Protein AF-A0A6N6ZEN4-F1 (afdb_monomer_lite)

Foldseek 3Di:
DPPDDDDQQAKWKWWWWQAPVRATDIDTHHLVCVVVDDDRGFTLWIFIDGHHDVVPVVCPVVVLLVVLVRLLCRLLQNPHPVSPDGCPPGDADPSSNVVSLVSNQLSQVVCCVVVQWDDDDQQWIQGPVVRDIGGRHDDDDDPVNSVRVVVSSVVRD

Structure (mmCIF, N/CA/C/O backbone):
data_AF-A0A6N6ZEN4-F1
#
_entry.id   AF-A0A6N6ZEN4-F1
#
loop_
_atom_site.group_PDB
_atom_site.id
_atom_site.type_symbol
_atom_site.label_atom_id
_atom_site.label_alt_id
_atom_site.label_comp_id
_atom_site.label_asym_id
_atom_site.label_entity_id
_atom_site.label_seq_id
_atom_site.pdbx_PDB_ins_code
_atom_site.Cartn_x
_atom_site.Cartn_y
_atom_site.Cartn_z
_atom_site.occupancy
_atom_site.B_iso_or_equiv
_atom_site.auth_seq_id
_atom_site.auth_comp_id
_atom_site.auth_asym_id
_atom_site.auth_atom_id
_atom_site.pdbx_PDB_model_num
ATOM 1 N N . MET A 1 1 ? -6.491 -9.306 20.330 1.00 37.78 1 MET A N 1
ATOM 2 C CA . MET A 1 1 ? -7.355 -8.317 19.652 1.00 37.78 1 MET A CA 1
ATOM 3 C C . MET A 1 1 ? -7.949 -7.403 20.709 1.00 37.78 1 MET A C 1
ATOM 5 O O . MET A 1 1 ? -8.757 -7.868 21.506 1.00 37.78 1 MET A O 1
ATOM 9 N N . THR A 1 2 ? -7.529 -6.141 20.789 1.00 43.56 2 THR A N 1
ATOM 10 C CA . THR A 1 2 ? -8.249 -5.147 21.596 1.00 43.56 2 THR A CA 1
ATOM 11 C C . THR A 1 2 ? -9.513 -4.793 20.815 1.00 43.56 2 THR A C 1
ATOM 13 O O . THR A 1 2 ? -9.475 -4.013 19.876 1.00 43.56 2 THR A O 1
ATOM 16 N N . GLY A 1 3 ? -10.627 -5.465 21.119 1.00 48.09 3 GLY A N 1
ATOM 17 C CA . GLY A 1 3 ? -11.923 -5.316 20.440 1.00 48.09 3 GLY A CA 1
ATOM 18 C C . GLY A 1 3 ? -12.610 -3.965 20.671 1.00 48.09 3 GLY A C 1
ATOM 19 O O . GLY A 1 3 ? -13.802 -3.927 20.959 1.00 48.09 3 GLY A O 1
ATOM 20 N N . GLN A 1 4 ? -11.863 -2.864 20.604 1.00 53.34 4 GLN A N 1
ATOM 21 C CA . GLN A 1 4 ? -12.394 -1.512 20.669 1.00 53.34 4 GLN A CA 1
ATOM 22 C C . GLN A 1 4 ? -12.735 -1.038 19.257 1.00 53.34 4 GLN A C 1
ATOM 24 O O . GLN A 1 4 ? -11.887 -1.009 18.369 1.00 53.34 4 GLN A O 1
ATOM 29 N N . SER A 1 5 ? -14.000 -0.680 19.055 1.00 65.44 5 SER A N 1
ATOM 30 C CA . SER A 1 5 ? -14.467 -0.067 17.816 1.00 65.44 5 SER A CA 1
ATOM 31 C C . SER A 1 5 ? -13.858 1.325 17.657 1.00 65.44 5 SER A C 1
ATOM 33 O O . SER A 1 5 ? -13.922 2.126 18.586 1.00 65.44 5 SER A O 1
ATOM 35 N N . PHE A 1 6 ? -13.324 1.632 16.476 1.00 72.81 6 PHE A N 1
ATOM 36 C CA . PHE A 1 6 ? -12.921 2.995 16.131 1.00 72.81 6 PHE A CA 1
ATOM 37 C C . PHE A 1 6 ? -14.157 3.875 15.895 1.00 72.81 6 PHE A C 1
ATOM 39 O O . PHE A 1 6 ? -15.076 3.474 15.175 1.00 72.81 6 PHE A O 1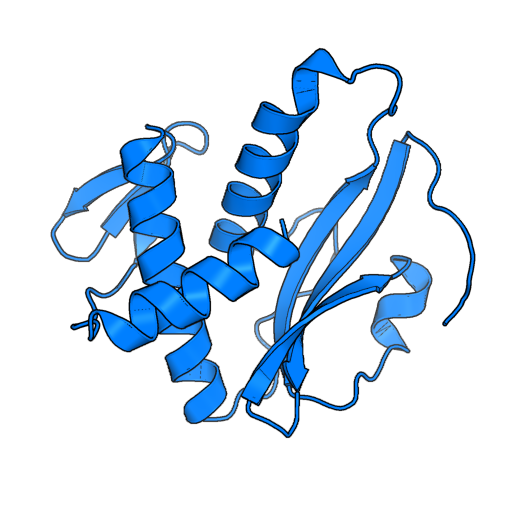
ATOM 46 N N . ALA A 1 7 ? -14.173 5.076 16.468 1.00 77.25 7 ALA A N 1
ATOM 47 C CA . ALA A 1 7 ? -15.200 6.082 16.236 1.00 77.25 7 ALA A CA 1
ATOM 48 C C . ALA A 1 7 ? -14.846 6.980 15.033 1.00 77.25 7 ALA A C 1
ATOM 50 O O . ALA A 1 7 ? -13.674 7.135 14.684 1.00 77.25 7 ALA A O 1
ATOM 51 N N . PRO A 1 8 ? -15.835 7.612 14.375 1.00 78.88 8 PRO A N 1
ATOM 52 C CA . PRO A 1 8 ? -15.566 8.644 13.379 1.00 78.88 8 PRO A CA 1
ATOM 53 C C . PRO A 1 8 ? -14.682 9.763 13.947 1.00 78.88 8 PRO A C 1
ATOM 55 O O . PRO A 1 8 ? -14.985 10.331 14.991 1.00 78.88 8 PRO A O 1
ATOM 58 N N . GLY A 1 9 ? -13.610 10.097 13.234 1.00 78.31 9 GLY A N 1
ATOM 59 C CA . GLY A 1 9 ? -12.585 11.049 13.664 1.00 78.31 9 GLY A CA 1
ATOM 60 C C . GLY A 1 9 ? -11.344 10.392 14.271 1.00 78.31 9 GLY A C 1
ATOM 61 O O . GLY A 1 9 ? -10.284 11.021 14.260 1.00 78.31 9 GLY A O 1
ATOM 62 N N . ASP A 1 10 ? -11.435 9.133 14.709 1.00 81.12 10 ASP A N 1
ATOM 63 C CA . ASP A 1 10 ? -10.288 8.412 15.254 1.00 81.12 10 ASP A CA 1
ATOM 64 C C . ASP A 1 10 ? -9.248 8.134 14.172 1.00 81.12 10 ASP A C 1
ATOM 66 O O . ASP A 1 10 ? -9.558 7.901 12.998 1.00 81.12 10 ASP A O 1
ATOM 70 N N . ARG A 1 11 ? -7.984 8.121 14.586 1.00 80.56 11 ARG A N 1
ATOM 71 C CA . ARG A 1 11 ? -6.869 7.675 13.754 1.00 80.56 11 ARG A CA 1
ATOM 72 C C . ARG A 1 11 ? -6.537 6.239 14.113 1.00 80.56 11 ARG A C 1
ATOM 74 O O . ARG A 1 11 ? -6.479 5.894 15.288 1.00 80.56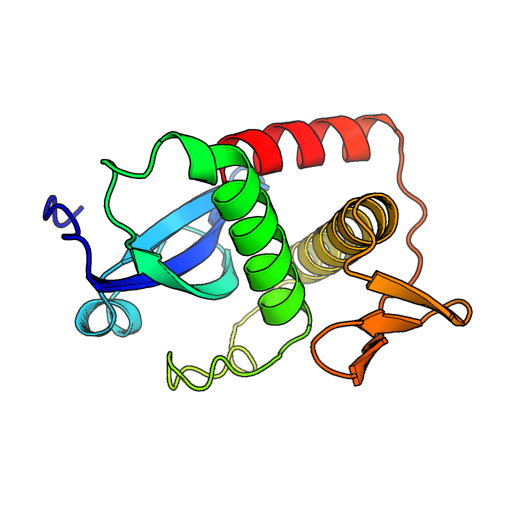 11 ARG A O 1
ATOM 81 N N . ARG A 1 12 ? -6.280 5.422 13.098 1.00 85.50 12 ARG A N 1
ATOM 82 C CA . ARG A 1 12 ? -5.762 4.064 13.267 1.00 85.50 12 ARG A CA 1
ATOM 83 C C . ARG A 1 12 ? -4.534 3.866 12.402 1.00 85.50 12 ARG A C 1
ATOM 85 O O . ARG A 1 12 ? -4.495 4.364 11.275 1.00 85.50 12 ARG A O 1
ATOM 92 N N . VAL A 1 13 ? -3.570 3.125 12.923 1.00 85.94 13 VAL A N 1
ATOM 93 C CA . VAL A 1 13 ? -2.426 2.652 12.153 1.00 85.94 13 VAL A CA 1
ATOM 94 C C . VAL A 1 13 ? -2.830 1.340 11.502 1.00 85.94 13 VAL A C 1
ATOM 96 O O . VAL A 1 13 ? -3.186 0.380 12.178 1.00 85.94 13 VAL A O 1
ATOM 99 N N . CYS A 1 14 ? -2.832 1.325 10.181 1.00 87.25 14 CYS A N 1
ATOM 100 C CA . CYS A 1 14 ? -3.070 0.146 9.373 1.00 87.25 14 CYS A CA 1
ATOM 101 C C . CYS A 1 14 ? -1.711 -0.467 9.029 1.00 87.25 14 CYS A C 1
ATOM 103 O O . CYS A 1 14 ? -0.811 0.245 8.585 1.00 87.25 14 CYS A O 1
ATOM 105 N N . LEU A 1 15 ? -1.565 -1.771 9.223 1.00 87.06 15 LEU A N 1
ATOM 106 C CA . LEU A 1 15 ? -0.393 -2.544 8.839 1.00 87.06 15 LEU A CA 1
ATOM 107 C C . LEU A 1 15 ? -0.801 -3.540 7.763 1.00 87.06 15 LEU A C 1
ATOM 109 O O . LEU A 1 15 ? -1.809 -4.232 7.919 1.00 87.06 15 LEU A O 1
ATOM 113 N N . LEU A 1 16 ? -0.003 -3.632 6.704 1.00 88.62 16 LEU A N 1
ATOM 114 C CA . LEU A 1 16 ? -0.062 -4.753 5.774 1.00 88.62 16 LEU A CA 1
ATOM 115 C C . LEU A 1 16 ? 0.983 -5.773 6.214 1.00 88.62 16 LEU A C 1
ATOM 117 O O . LEU A 1 16 ? 2.164 -5.443 6.296 1.00 88.62 16 LEU A O 1
ATOM 121 N N . VAL A 1 17 ? 0.547 -6.988 6.520 1.00 88.75 17 VAL A N 1
ATOM 122 C CA . VAL A 1 17 ? 1.388 -8.068 7.034 1.00 88.75 17 VAL A CA 1
ATOM 123 C C . VAL A 1 17 ? 1.340 -9.231 6.061 1.00 88.75 17 VAL A C 1
ATOM 125 O O . VAL A 1 17 ? 0.263 -9.643 5.643 1.00 88.75 17 VAL A O 1
ATOM 128 N N . ARG A 1 18 ? 2.502 -9.776 5.726 1.00 88.88 18 ARG A N 1
ATOM 129 C CA . ARG A 1 18 ? 2.636 -11.064 5.058 1.00 88.88 18 ARG A CA 1
ATOM 130 C C . ARG A 1 18 ? 2.774 -12.147 6.120 1.00 88.88 18 ARG A C 1
ATOM 132 O O . ARG A 1 18 ? 3.734 -12.134 6.893 1.00 88.88 18 ARG A O 1
ATOM 139 N N . ASN A 1 19 ? 1.803 -13.047 6.205 1.00 88.56 19 ASN A N 1
ATOM 140 C CA . ASN A 1 19 ? 1.822 -14.117 7.199 1.00 88.56 19 ASN A CA 1
ATOM 141 C C . ASN A 1 19 ? 2.789 -15.251 6.791 1.00 88.56 19 ASN A C 1
ATOM 143 O O . ASN A 1 19 ? 3.420 -15.212 5.731 1.00 88.56 19 ASN A O 1
ATOM 147 N N . ALA A 1 20 ? 2.930 -16.263 7.650 1.00 84.81 20 ALA A N 1
ATOM 148 C CA . ALA A 1 20 ? 3.840 -17.388 7.414 1.00 84.81 20 ALA A CA 1
ATOM 149 C C . ALA A 1 20 ? 3.466 -18.241 6.185 1.00 84.81 20 ALA A C 1
ATOM 151 O O . ALA A 1 20 ? 4.351 -18.842 5.577 1.00 84.81 20 ALA A O 1
ATOM 152 N N . ASP A 1 21 ? 2.186 -18.263 5.810 1.00 84.94 21 ASP A N 1
ATOM 153 C CA . ASP A 1 21 ? 1.680 -18.965 4.626 1.00 84.94 21 ASP A CA 1
ATOM 154 C C . ASP A 1 21 ? 1.898 -18.153 3.331 1.00 84.94 21 ASP A C 1
ATOM 156 O O . ASP A 1 21 ? 1.724 -18.666 2.227 1.00 84.94 21 ASP A O 1
ATOM 160 N N . GLY A 1 22 ? 2.347 -16.897 3.457 1.00 81.56 22 GLY A N 1
ATOM 161 C CA . GLY A 1 22 ? 2.598 -15.977 2.351 1.00 81.56 22 GLY A CA 1
ATOM 162 C C . GLY A 1 22 ? 1.390 -15.129 1.953 1.00 81.56 22 GLY A C 1
ATOM 163 O O . GLY A 1 22 ? 1.499 -14.362 0.998 1.00 81.56 22 GLY A O 1
ATOM 164 N N . ASP A 1 23 ? 0.276 -15.229 2.678 1.00 86.00 23 ASP A N 1
ATOM 165 C CA . ASP A 1 23 ? -0.921 -14.426 2.443 1.00 86.00 23 ASP A CA 1
ATOM 166 C C . ASP A 1 23 ? -0.795 -13.018 3.035 1.00 86.00 23 ASP A C 1
ATOM 168 O O . ASP A 1 23 ? -0.102 -12.783 4.031 1.00 86.00 23 ASP A O 1
ATOM 172 N N . LEU A 1 24 ? -1.508 -12.073 2.418 1.00 87.88 24 LEU A N 1
ATOM 173 C CA . LEU A 1 24 ? -1.577 -10.688 2.866 1.00 87.88 24 LEU A CA 1
ATOM 174 C C . LEU A 1 24 ? -2.751 -10.462 3.819 1.00 87.88 24 LEU A C 1
ATOM 176 O O . LEU A 1 24 ? -3.913 -10.701 3.489 1.00 87.88 24 LEU A O 1
ATOM 180 N N . GLU A 1 25 ? -2.443 -9.896 4.978 1.00 87.94 25 GLU A N 1
ATOM 181 C CA . GLU A 1 25 ? -3.395 -9.542 6.019 1.00 87.94 25 GLU A CA 1
ATOM 182 C C . GLU A 1 25 ? -3.293 -8.064 6.370 1.00 87.94 25 GLU A C 1
ATOM 184 O O . GLU A 1 25 ? -2.213 -7.471 6.391 1.00 87.94 25 GLU A O 1
ATOM 189 N N . ARG A 1 26 ? -4.434 -7.464 6.708 1.00 88.62 26 ARG A N 1
ATOM 190 C CA . ARG A 1 26 ? -4.491 -6.089 7.189 1.00 88.62 26 ARG A CA 1
ATOM 191 C C . ARG A 1 26 ? -4.850 -6.072 8.661 1.00 88.62 26 ARG A C 1
ATOM 193 O O . ARG A 1 26 ? -5.886 -6.598 9.064 1.00 88.62 26 ARG A O 1
ATOM 200 N N . TRP A 1 27 ? -4.031 -5.369 9.428 1.00 87.06 27 TRP A N 1
ATOM 201 C CA . TRP A 1 27 ? -4.231 -5.152 10.851 1.00 87.06 27 TRP A CA 1
ATOM 202 C C . TRP A 1 27 ? -4.429 -3.667 11.119 1.00 87.06 27 TRP A C 1
ATOM 204 O O . TRP A 1 27 ? -3.584 -2.857 10.761 1.00 87.06 27 TRP A O 1
ATOM 214 N N . ASP A 1 28 ? -5.540 -3.305 11.755 1.00 86.62 28 ASP A N 1
ATOM 215 C CA . ASP A 1 28 ? -5.813 -1.928 12.166 1.00 86.62 28 ASP A CA 1
ATOM 216 C C . ASP A 1 28 ? -5.630 -1.827 13.689 1.00 86.62 28 ASP A C 1
ATOM 218 O O . ASP A 1 28 ? -6.346 -2.477 14.452 1.00 86.62 28 ASP A O 1
ATOM 222 N N . VAL A 1 29 ? -4.670 -1.017 14.135 1.00 85.31 29 VAL A N 1
ATOM 223 C CA . VAL A 1 29 ? -4.325 -0.829 15.552 1.00 85.31 29 VAL A CA 1
ATOM 224 C C . VAL A 1 29 ? -4.419 0.639 15.959 1.00 85.31 29 VAL A C 1
ATOM 226 O O . VAL A 1 29 ? -4.349 1.548 15.129 1.00 85.31 29 VAL A O 1
ATOM 229 N N . GLN A 1 30 ? -4.594 0.885 17.255 1.00 83.00 30 GLN A N 1
ATOM 230 C CA . GLN A 1 30 ? -4.506 2.239 17.796 1.00 83.00 30 GLN A CA 1
ATOM 231 C C . GLN A 1 30 ? -3.060 2.754 17.702 1.00 83.00 30 GLN A C 1
ATOM 233 O O . GLN A 1 30 ? -2.135 1.955 17.884 1.00 83.00 30 GLN A O 1
ATOM 238 N N . PRO A 1 31 ? -2.846 4.057 17.440 1.00 79.94 31 PRO A N 1
ATOM 239 C CA . PRO A 1 31 ? -1.509 4.645 17.367 1.00 79.94 31 PRO A CA 1
ATOM 240 C C . PRO A 1 31 ? -0.647 4.351 18.597 1.00 79.94 31 PRO A C 1
ATOM 242 O O . PRO A 1 31 ? 0.537 4.084 18.466 1.00 79.94 31 PRO A O 1
ATOM 245 N N . GLU A 1 32 ? -1.240 4.315 19.787 1.00 79.06 32 GLU A N 1
ATOM 246 C CA . GLU A 1 32 ? -0.539 4.073 21.050 1.00 79.06 32 GLU A CA 1
ATOM 247 C C . GLU A 1 32 ? -0.139 2.600 21.238 1.00 79.06 32 GLU A C 1
ATOM 249 O O . GLU A 1 32 ? 0.757 2.284 22.018 1.00 79.06 32 GLU A O 1
ATOM 254 N N . ALA A 1 33 ? -0.812 1.684 20.538 1.00 78.75 33 ALA A N 1
ATOM 255 C CA . ALA A 1 33 ? -0.593 0.244 20.646 1.00 78.75 33 ALA A CA 1
ATOM 256 C C . ALA A 1 33 ? 0.357 -0.300 19.569 1.00 78.75 33 ALA A C 1
ATOM 258 O O . ALA A 1 33 ? 0.774 -1.454 19.659 1.00 78.75 33 ALA A O 1
ATOM 259 N N . VAL A 1 34 ? 0.692 0.501 18.553 1.00 78.00 34 VAL A N 1
ATOM 260 C CA . VAL A 1 34 ? 1.457 0.049 17.383 1.00 78.00 34 VAL A CA 1
ATOM 261 C C . VAL A 1 34 ? 2.871 -0.411 17.733 1.00 78.00 34 VAL A C 1
ATOM 263 O O . VAL A 1 34 ? 3.310 -1.433 17.220 1.00 78.00 34 VAL A O 1
ATOM 266 N N . GLU A 1 35 ? 3.561 0.280 18.644 1.00 75.56 35 GLU A N 1
ATOM 267 C CA . GLU A 1 35 ? 4.930 -0.075 19.051 1.00 75.56 35 GLU A CA 1
ATOM 268 C C . GLU A 1 35 ? 4.988 -1.414 19.795 1.00 75.56 35 GLU A C 1
ATOM 270 O O . GLU A 1 35 ? 6.010 -2.093 19.801 1.00 75.56 35 GLU A O 1
ATOM 275 N N . GLN A 1 36 ? 3.876 -1.809 20.416 1.00 76.38 36 GLN A N 1
ATOM 276 C CA . GLN A 1 36 ? 3.747 -3.056 21.170 1.00 76.38 36 GLN A CA 1
ATOM 277 C C . GLN A 1 36 ? 3.106 -4.170 20.333 1.00 76.38 36 GLN A C 1
ATOM 279 O O . GLN A 1 36 ? 2.975 -5.305 20.798 1.00 76.38 36 GLN A O 1
ATOM 284 N N . PHE A 1 37 ? 2.673 -3.858 19.110 1.00 78.50 37 PHE A N 1
ATOM 285 C CA . PHE A 1 37 ? 2.013 -4.806 18.234 1.00 78.50 37 PHE A CA 1
ATOM 286 C C . PHE A 1 37 ? 3.047 -5.601 17.434 1.00 78.50 37 PHE A C 1
ATOM 288 O O . PHE A 1 37 ? 3.679 -5.088 16.515 1.00 78.50 37 PHE A O 1
ATOM 295 N N . ALA A 1 38 ? 3.183 -6.881 17.774 1.00 76.69 38 ALA A N 1
ATOM 296 C CA . ALA A 1 38 ? 4.037 -7.832 17.072 1.00 76.69 38 ALA A CA 1
ATOM 297 C C . ALA A 1 38 ? 3.160 -8.869 16.347 1.00 76.69 38 ALA A C 1
ATOM 299 O O . ALA A 1 38 ? 2.757 -9.861 16.964 1.00 76.69 38 ALA A O 1
ATOM 300 N N . PRO A 1 39 ? 2.790 -8.639 15.073 1.00 80.00 39 PRO A N 1
ATOM 301 C CA . PRO A 1 39 ? 2.036 -9.624 14.312 1.00 80.00 39 PRO A CA 1
ATOM 302 C C . PRO A 1 39 ? 2.885 -10.875 14.046 1.00 80.00 39 PRO A C 1
ATOM 304 O O . PRO A 1 39 ? 4.109 -10.808 13.938 1.00 80.00 39 PRO A O 1
ATOM 307 N N . LEU A 1 40 ? 2.223 -12.027 13.914 1.00 78.56 40 LEU A N 1
ATOM 308 C CA . LEU A 1 40 ? 2.860 -13.258 13.446 1.00 78.56 40 LEU A CA 1
ATOM 309 C C . LEU A 1 40 ? 3.033 -13.168 11.926 1.00 78.56 40 LEU A C 1
ATOM 311 O O . LEU A 1 40 ? 2.180 -13.615 11.165 1.00 78.56 40 LEU A O 1
ATOM 315 N N . GLY A 1 41 ? 4.116 -12.532 11.495 1.00 84.12 41 GLY A N 1
ATOM 316 C CA . GLY A 1 41 ? 4.405 -12.305 10.087 1.00 84.12 41 GLY A CA 1
ATOM 317 C C . GLY A 1 41 ? 5.328 -11.115 9.875 1.00 84.12 41 GLY A C 1
ATOM 318 O O . GLY A 1 41 ? 5.820 -10.494 10.816 1.00 84.12 41 GLY A O 1
ATOM 319 N N . GLU A 1 42 ? 5.553 -10.806 8.612 1.00 87.00 42 GLU A N 1
ATOM 320 C CA . GLU A 1 42 ? 6.414 -9.726 8.158 1.00 87.00 42 GLU A CA 1
ATOM 321 C C . GLU A 1 42 ? 5.578 -8.492 7.818 1.00 87.00 42 GLU A C 1
ATOM 323 O O . GLU A 1 42 ? 4.650 -8.562 7.015 1.00 87.00 42 GLU A O 1
ATOM 328 N N . ILE A 1 43 ? 5.889 -7.343 8.418 1.00 88.50 43 ILE A N 1
ATOM 329 C CA . ILE A 1 43 ? 5.188 -6.092 8.109 1.00 88.50 43 ILE A CA 1
ATOM 330 C C . ILE A 1 43 ? 5.741 -5.542 6.791 1.00 88.50 43 ILE A C 1
ATOM 332 O O . ILE A 1 43 ? 6.910 -5.172 6.703 1.00 88.50 43 ILE A O 1
ATOM 336 N N . LEU A 1 44 ? 4.885 -5.453 5.774 1.00 86.62 44 LEU A N 1
ATOM 337 C CA . LEU A 1 44 ? 5.238 -4.941 4.453 1.00 86.62 44 LEU A CA 1
ATOM 338 C C . LEU A 1 44 ? 5.121 -3.424 4.344 1.00 86.62 44 LEU A C 1
ATOM 340 O O . LEU A 1 44 ? 5.833 -2.850 3.537 1.00 86.62 44 LEU A O 1
ATOM 344 N N . CYS A 1 45 ? 4.227 -2.770 5.087 1.00 86.19 45 CYS A N 1
ATOM 345 C CA . CYS A 1 45 ? 4.142 -1.304 5.185 1.00 86.19 45 CYS A CA 1
ATOM 346 C C . CYS A 1 45 ? 3.116 -0.881 6.240 1.00 86.19 45 CYS A C 1
ATOM 348 O O . CYS A 1 45 ? 2.242 -1.673 6.621 1.00 86.19 45 CYS A O 1
ATOM 350 N N . ARG A 1 46 ? 3.170 0.390 6.649 1.00 87.38 46 ARG A N 1
ATOM 351 C CA . ARG A 1 46 ? 2.220 1.000 7.585 1.00 87.38 46 ARG A CA 1
ATOM 352 C C . ARG A 1 46 ? 1.648 2.299 7.022 1.00 87.38 46 ARG A C 1
ATOM 354 O O . ARG A 1 46 ? 2.338 3.057 6.355 1.00 87.38 46 ARG A O 1
ATOM 361 N N . TRP A 1 47 ? 0.382 2.586 7.309 1.00 86.44 47 TRP A N 1
ATOM 362 C CA . TRP A 1 47 ? -0.240 3.873 6.969 1.00 86.44 47 TRP A CA 1
ATOM 363 C C . TRP A 1 47 ? -1.312 4.259 7.982 1.00 86.44 47 TRP A C 1
ATOM 365 O O . TRP A 1 47 ? -1.930 3.394 8.601 1.00 86.44 47 TRP A O 1
ATOM 375 N N . VAL A 1 48 ? -1.578 5.551 8.159 1.00 83.50 48 VAL A N 1
ATOM 376 C CA . VAL A 1 48 ? -2.648 6.030 9.038 1.00 83.50 48 VAL A CA 1
ATOM 377 C C . VAL A 1 48 ? -3.911 6.275 8.233 1.00 83.50 48 VAL A C 1
ATOM 379 O O . VAL A 1 48 ? -3.930 6.988 7.234 1.00 83.50 48 VAL A O 1
ATOM 382 N N . HIS A 1 49 ? -5.020 5.737 8.729 1.00 80.94 49 HIS A N 1
ATOM 383 C CA . HIS A 1 49 ? -6.347 6.019 8.199 1.00 80.94 49 HIS A CA 1
ATOM 384 C C . HIS A 1 49 ? -7.161 6.742 9.276 1.00 80.94 49 HIS A C 1
ATOM 386 O O . HIS A 1 49 ? -7.300 6.269 10.402 1.00 80.94 49 HIS A O 1
ATOM 392 N N . THR A 1 50 ? -7.721 7.905 8.936 1.00 80.00 50 THR A N 1
ATOM 393 C CA . THR A 1 50 ? -8.749 8.552 9.768 1.00 80.00 50 THR A CA 1
ATOM 394 C C . THR A 1 50 ? -10.120 7.946 9.490 1.00 80.00 50 THR A C 1
ATOM 396 O O . THR A 1 50 ? -10.627 8.030 8.368 1.00 80.00 50 THR A O 1
ATOM 399 N N . VAL A 1 51 ? -10.741 7.367 10.512 1.00 75.75 51 VAL A N 1
ATOM 400 C CA . VAL A 1 51 ? -12.069 6.763 10.418 1.00 75.75 51 VAL A CA 1
ATOM 401 C C . VAL A 1 51 ? -13.092 7.846 10.09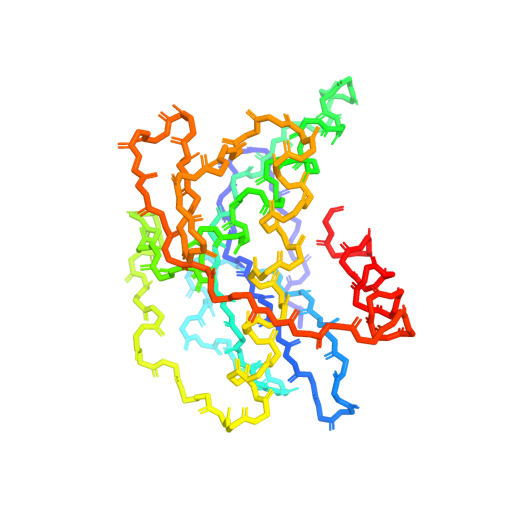5 1.00 75.75 51 VAL A C 1
ATOM 403 O O . VAL A 1 51 ? -13.177 8.869 10.769 1.00 75.75 51 VAL A O 1
ATOM 406 N N . ARG A 1 52 ? -13.860 7.648 9.024 1.00 69.88 52 ARG A N 1
ATOM 407 C CA . ARG A 1 52 ? -14.926 8.570 8.612 1.00 69.88 52 ARG A CA 1
ATOM 408 C C . ARG A 1 52 ? -16.290 8.058 9.049 1.00 69.88 52 ARG A C 1
ATOM 410 O O . ARG A 1 52 ? -16.467 6.861 9.254 1.00 69.88 52 ARG A O 1
ATOM 417 N N . ASP A 1 53 ? -17.237 8.982 9.165 1.00 70.12 53 ASP A N 1
ATOM 418 C CA . ASP A 1 53 ? -18.607 8.686 9.576 1.00 70.12 53 ASP A CA 1
ATOM 419 C C . ASP A 1 53 ? -19.294 7.717 8.588 1.00 70.12 53 ASP A C 1
ATOM 421 O O . ASP A 1 53 ? -19.352 8.017 7.391 1.00 70.12 53 ASP A O 1
ATOM 425 N N . PRO A 1 54 ? -19.814 6.564 9.049 1.00 61.94 54 PRO A N 1
ATOM 426 C CA . PRO A 1 54 ? -20.512 5.600 8.200 1.00 61.94 54 PRO A CA 1
ATOM 427 C C . PRO A 1 54 ? -21.835 6.120 7.608 1.00 61.94 54 PRO A C 1
ATOM 429 O O . PRO A 1 54 ? -22.302 5.562 6.614 1.00 61.94 54 PRO A O 1
ATOM 432 N N . ALA A 1 55 ? -22.426 7.200 8.141 1.00 64.06 55 ALA A N 1
ATOM 433 C CA . ALA A 1 55 ? -23.596 7.861 7.547 1.00 64.06 55 ALA A CA 1
ATOM 434 C C . ALA A 1 55 ? -23.304 8.445 6.146 1.00 64.06 55 ALA A C 1
ATOM 436 O O . ALA A 1 55 ? -24.214 8.732 5.368 1.00 64.06 55 ALA A O 1
ATOM 437 N N . GLU A 1 56 ? -22.028 8.554 5.777 1.00 64.38 56 GLU A N 1
ATOM 438 C CA . GLU A 1 56 ? -21.540 8.977 4.467 1.00 64.38 56 GLU A CA 1
ATOM 439 C C . GLU A 1 56 ? -21.454 7.807 3.460 1.00 64.38 56 GLU A C 1
ATOM 441 O O . GLU A 1 56 ? -20.484 7.675 2.711 1.00 64.38 56 GLU A O 1
ATOM 446 N N . ALA A 1 57 ? -22.469 6.937 3.408 1.00 53.47 57 ALA A N 1
ATOM 447 C CA . ALA A 1 57 ? -22.488 5.728 2.568 1.00 53.47 57 ALA A CA 1
ATOM 448 C C . ALA A 1 57 ? -22.234 5.997 1.064 1.00 53.47 57 ALA A C 1
ATOM 450 O O . ALA A 1 57 ? -21.644 5.180 0.355 1.00 53.47 57 ALA A O 1
ATOM 451 N N . SER A 1 58 ? -22.590 7.187 0.568 1.00 57.16 58 SER A N 1
ATOM 452 C CA . SER A 1 58 ? -22.301 7.643 -0.801 1.00 57.16 58 SER A CA 1
ATOM 453 C C . SER A 1 58 ? -20.799 7.841 -1.092 1.00 57.16 58 SER A C 1
ATOM 455 O O . SER A 1 58 ? -20.410 8.026 -2.250 1.00 57.16 58 SER A O 1
ATOM 457 N N . LYS A 1 59 ? -19.930 7.755 -0.074 1.00 63.88 59 LYS A N 1
ATOM 458 C CA . LYS A 1 59 ? -18.472 7.918 -0.172 1.00 63.88 59 LYS A CA 1
ATOM 459 C C . LYS A 1 59 ? -17.686 6.602 -0.137 1.00 63.88 59 LYS A C 1
ATOM 461 O O . LYS A 1 59 ? -16.466 6.663 -0.264 1.00 63.88 59 LYS A O 1
ATOM 466 N N . GLN A 1 60 ? -18.324 5.428 -0.084 1.00 68.69 60 GLN A N 1
ATOM 467 C CA . GLN A 1 60 ? -17.616 4.139 0.031 1.00 68.69 60 GLN A CA 1
ATOM 468 C C . GLN A 1 60 ? -16.595 3.897 -1.100 1.00 68.69 60 GLN A C 1
ATOM 470 O O . GLN A 1 60 ? -15.437 3.590 -0.841 1.00 68.69 60 GLN A O 1
ATOM 475 N N . LYS A 1 61 ? -16.960 4.160 -2.366 1.00 72.06 61 LYS A N 1
ATOM 476 C CA . LYS A 1 61 ? -16.014 4.065 -3.503 1.00 72.06 61 LYS A CA 1
ATOM 477 C C . LYS A 1 61 ? -14.851 5.058 -3.406 1.00 72.06 61 LYS A C 1
ATOM 479 O O . LYS A 1 61 ? -13.759 4.777 -3.891 1.00 72.06 61 LYS A O 1
ATOM 484 N N . ARG A 1 62 ? -15.085 6.236 -2.816 1.00 76.06 62 ARG A N 1
ATOM 485 C CA . ARG A 1 62 ? -14.026 7.230 -2.576 1.00 76.06 62 ARG A CA 1
ATOM 486 C C . ARG A 1 62 ? -13.113 6.793 -1.435 1.00 76.06 62 ARG A C 1
ATOM 488 O O . ARG A 1 62 ? -11.924 7.060 -1.506 1.00 76.06 62 ARG A O 1
ATOM 495 N N . GLN A 1 63 ? -13.656 6.124 -0.422 1.00 76.50 63 GLN A N 1
ATOM 496 C CA . GLN A 1 63 ? -12.890 5.577 0.692 1.00 76.50 63 GLN A CA 1
ATOM 497 C C . GLN A 1 63 ? -12.001 4.413 0.255 1.00 76.50 63 GLN A C 1
ATOM 499 O O . GLN A 1 63 ? -10.832 4.380 0.629 1.00 76.50 63 GLN A O 1
ATOM 504 N N . GLN A 1 64 ? -12.519 3.528 -0.598 1.00 81.62 64 GLN A N 1
ATOM 505 C CA . GLN A 1 64 ? -11.715 2.466 -1.195 1.00 81.62 64 GLN A CA 1
ATOM 506 C C . GLN A 1 64 ? -10.558 3.061 -2.009 1.00 81.62 64 GLN A C 1
ATOM 508 O O . GLN A 1 64 ? -9.405 2.726 -1.775 1.00 81.62 64 GLN A O 1
ATOM 513 N N . LEU A 1 65 ? -10.838 4.029 -2.895 1.00 84.94 65 LEU A N 1
ATOM 514 C CA . LEU A 1 65 ? -9.788 4.701 -3.672 1.00 84.94 65 LEU A CA 1
ATOM 515 C C . LEU A 1 65 ? -8.749 5.400 -2.783 1.00 84.94 65 LEU A C 1
ATOM 517 O O . LEU A 1 65 ? -7.563 5.337 -3.081 1.00 84.94 65 LEU A O 1
ATOM 521 N N . GLN A 1 66 ? -9.190 6.049 -1.705 1.00 84.56 66 GLN A N 1
ATOM 522 C CA . GLN A 1 66 ? -8.285 6.682 -0.752 1.00 84.56 66 GLN A CA 1
ATOM 523 C C . GLN A 1 66 ? -7.392 5.648 -0.059 1.00 84.56 66 GLN A C 1
ATOM 525 O O . GLN A 1 66 ? -6.198 5.870 0.047 1.00 84.56 66 GLN A O 1
ATOM 530 N N . THR A 1 67 ? -7.943 4.506 0.346 1.00 84.56 67 THR A N 1
ATOM 531 C CA . THR A 1 67 ? -7.162 3.436 0.983 1.00 84.56 67 THR A CA 1
ATOM 532 C C . THR A 1 67 ? -6.121 2.852 0.017 1.00 84.56 67 THR A C 1
ATOM 534 O O . THR A 1 67 ? -4.990 2.620 0.429 1.00 84.56 67 THR A O 1
ATOM 537 N N . VAL A 1 68 ? -6.454 2.689 -1.273 1.00 89.12 68 VAL A N 1
ATOM 538 C CA . VAL A 1 68 ? -5.480 2.308 -2.322 1.00 89.12 68 VAL A CA 1
ATOM 539 C C . VAL A 1 68 ? -4.375 3.360 -2.462 1.00 89.12 68 VAL A C 1
ATOM 541 O O . VAL A 1 68 ? -3.202 3.007 -2.567 1.00 89.12 68 VAL A O 1
ATOM 544 N N . GLU A 1 69 ? -4.738 4.646 -2.479 1.00 89.94 69 GLU A N 1
ATOM 545 C CA . GLU A 1 69 ? -3.777 5.754 -2.571 1.00 89.94 69 GLU A CA 1
ATOM 546 C C . GLU A 1 69 ? -2.846 5.787 -1.350 1.00 89.94 69 GLU A C 1
ATOM 548 O O . GLU A 1 69 ? -1.633 5.871 -1.517 1.00 89.94 69 GLU A O 1
ATOM 553 N N . ASP A 1 70 ? -3.393 5.666 -0.140 1.00 88.12 70 ASP A N 1
ATOM 554 C CA . ASP A 1 70 ? -2.627 5.691 1.108 1.00 88.12 70 ASP A CA 1
ATOM 555 C C . ASP A 1 70 ? -1.665 4.487 1.192 1.00 88.12 70 ASP A C 1
ATOM 557 O O . ASP A 1 70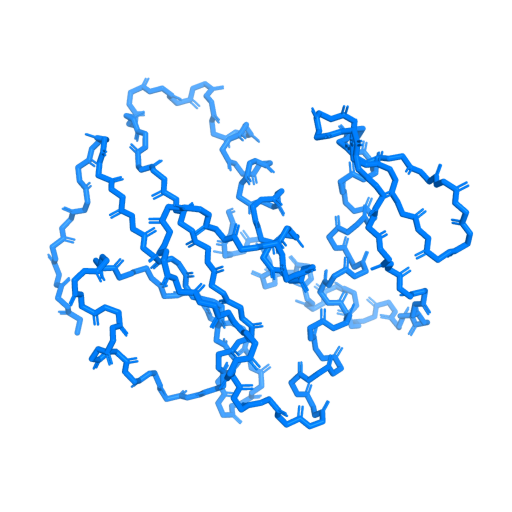 ? -0.490 4.663 1.513 1.00 88.12 70 ASP A O 1
ATOM 561 N N . LEU A 1 71 ? -2.117 3.289 0.796 1.00 88.31 71 LEU A N 1
ATOM 562 C CA . LEU A 1 71 ? -1.276 2.089 0.728 1.00 88.31 71 LEU A CA 1
ATOM 563 C C . LEU A 1 71 ? -0.119 2.241 -0.274 1.00 88.31 71 LEU A C 1
ATOM 565 O O . LEU A 1 71 ? 1.021 1.894 0.031 1.00 88.31 71 LEU A O 1
ATOM 569 N N . PHE A 1 72 ? -0.392 2.781 -1.467 1.00 91.44 72 PHE A N 1
ATOM 570 C CA . PHE A 1 72 ? 0.645 3.033 -2.472 1.00 91.44 72 PHE A CA 1
ATOM 571 C C . PHE A 1 72 ? 1.724 3.989 -1.950 1.00 91.44 72 PHE A C 1
ATOM 573 O O . PHE A 1 72 ? 2.916 3.753 -2.148 1.00 91.44 72 PHE A O 1
ATOM 580 N N . LEU A 1 73 ? 1.311 5.065 -1.278 1.00 89.44 73 LEU A N 1
ATOM 581 C CA . LEU A 1 73 ? 2.228 6.062 -0.728 1.00 89.44 73 LEU A CA 1
ATOM 582 C C . LEU A 1 73 ? 3.098 5.470 0.388 1.00 89.44 73 LEU A C 1
ATOM 584 O O . LEU A 1 73 ? 4.306 5.705 0.387 1.00 89.44 73 LEU A O 1
ATOM 588 N N . ALA A 1 74 ? 2.520 4.649 1.267 1.00 87.69 74 ALA A N 1
ATOM 589 C CA . ALA A 1 74 ? 3.265 3.936 2.302 1.00 87.69 74 ALA A CA 1
ATOM 590 C C . ALA A 1 74 ? 4.321 2.987 1.715 1.00 87.69 74 ALA A C 1
ATOM 592 O O . ALA A 1 74 ? 5.481 3.008 2.118 1.00 87.69 74 ALA A O 1
ATOM 593 N N . LEU A 1 75 ? 3.968 2.216 0.680 1.00 89.00 75 LEU A N 1
ATOM 594 C CA . LEU A 1 75 ? 4.926 1.353 -0.023 1.00 89.00 75 LEU A CA 1
ATOM 595 C C . LEU A 1 75 ? 6.045 2.139 -0.723 1.00 89.00 75 LEU A C 1
ATOM 597 O O . LEU A 1 75 ? 7.148 1.617 -0.891 1.00 89.00 75 LEU A O 1
ATOM 601 N N . CYS A 1 76 ? 5.783 3.389 -1.117 1.00 87.62 76 CYS A N 1
ATOM 602 C CA . CYS A 1 76 ? 6.793 4.304 -1.650 1.00 87.62 76 CYS A CA 1
ATOM 603 C C . CYS A 1 76 ? 7.716 4.902 -0.577 1.00 87.62 76 CYS A C 1
ATOM 605 O O . CYS A 1 76 ? 8.598 5.679 -0.941 1.00 87.62 76 CYS A O 1
ATOM 607 N N . GLY A 1 77 ? 7.520 4.569 0.702 1.00 79.44 77 GLY A N 1
ATOM 608 C CA . GLY A 1 77 ? 8.290 5.135 1.805 1.00 79.44 77 GLY A CA 1
ATOM 609 C C . GLY A 1 77 ? 7.973 6.608 2.049 1.00 79.44 77 GLY A C 1
ATOM 610 O O . GLY A 1 77 ? 8.818 7.333 2.562 1.00 79.44 77 GLY A O 1
ATOM 611 N N . GLU A 1 78 ? 6.788 7.091 1.650 1.00 77.00 78 GLU A N 1
ATOM 612 C CA . GLU A 1 78 ? 6.358 8.412 2.103 1.00 77.00 78 GLU A CA 1
ATOM 613 C C . GLU A 1 78 ? 6.118 8.333 3.607 1.00 77.00 78 GLU A C 1
ATOM 615 O O . GLU A 1 78 ? 5.213 7.599 4.014 1.00 77.00 78 GLU A O 1
ATOM 620 N N . PRO A 1 79 ? 6.874 9.090 4.423 1.00 61.56 79 PRO A N 1
ATOM 621 C CA . PRO A 1 79 ? 6.625 9.114 5.846 1.00 61.56 79 PRO A CA 1
ATOM 622 C C . PRO A 1 79 ? 5.205 9.619 6.043 1.00 61.56 79 PRO A C 1
ATOM 624 O O . PRO A 1 79 ? 4.816 10.693 5.554 1.00 61.56 79 PRO A O 1
ATOM 627 N N . ASP A 1 80 ? 4.404 8.823 6.739 1.00 61.81 80 ASP A N 1
ATOM 628 C CA . ASP A 1 80 ? 3.131 9.322 7.193 1.00 61.81 80 ASP A CA 1
ATOM 629 C C . ASP A 1 80 ? 3.424 10.326 8.307 1.00 61.81 80 ASP A C 1
ATOM 631 O O . ASP A 1 80 ? 3.699 9.974 9.452 1.00 61.81 80 ASP A O 1
ATOM 635 N N . MET A 1 81 ? 3.362 11.612 7.953 1.00 50.50 81 MET A N 1
ATOM 636 C CA . MET A 1 81 ? 3.522 12.744 8.873 1.00 50.50 81 MET A CA 1
ATOM 637 C C . MET A 1 81 ? 2.610 12.634 10.112 1.00 50.50 81 MET A C 1
ATOM 639 O O . MET A 1 81 ? 2.784 13.384 11.071 1.00 50.50 81 MET A O 1
ATOM 643 N N . LEU A 1 82 ? 1.601 11.754 10.076 1.00 49.72 82 LEU A N 1
ATOM 644 C CA . LEU A 1 82 ? 0.656 11.498 11.153 1.00 49.72 82 LEU A CA 1
ATOM 645 C C . LEU A 1 82 ? 0.985 10.256 11.994 1.00 49.72 82 LEU A C 1
ATOM 647 O O . LEU A 1 82 ? 0.450 10.175 13.100 1.00 49.72 82 LEU A O 1
ATOM 651 N N . SER A 1 83 ? 1.794 9.305 11.506 1.00 52.22 83 SER A N 1
ATOM 652 C CA . SER A 1 83 ? 2.183 8.112 12.276 1.00 52.22 83 SER A CA 1
ATOM 653 C C . SER A 1 83 ? 3.382 8.382 13.180 1.00 52.22 83 SER A C 1
ATOM 655 O O . SER A 1 83 ? 3.462 7.791 14.251 1.00 52.22 83 SER A O 1
ATOM 657 N N . GLY A 1 84 ? 4.308 9.255 12.758 1.00 53.91 84 GLY A N 1
ATOM 658 C CA . GLY A 1 84 ? 5.611 9.404 13.418 1.00 53.91 84 GLY A CA 1
ATOM 659 C C . GLY A 1 84 ? 6.457 8.122 13.391 1.00 53.91 84 GLY A C 1
ATOM 660 O O . GLY A 1 84 ? 7.420 8.022 14.143 1.00 53.91 84 GLY A O 1
ATOM 661 N N . LEU A 1 85 ? 6.070 7.145 12.564 1.00 57.78 85 LEU A N 1
ATOM 662 C CA . LEU A 1 85 ? 6.738 5.863 12.384 1.00 57.78 85 LEU A CA 1
ATOM 663 C C . LEU A 1 85 ? 7.396 5.857 11.011 1.00 57.78 85 LEU A C 1
ATOM 665 O O . LEU A 1 85 ? 6.697 5.920 9.996 1.00 57.78 85 LEU A O 1
ATOM 669 N N . ASP A 1 86 ? 8.717 5.736 10.996 1.00 59.50 86 ASP A N 1
ATOM 670 C CA . ASP A 1 86 ? 9.478 5.529 9.774 1.00 59.50 86 ASP A CA 1
ATOM 671 C C . ASP A 1 86 ? 9.522 4.027 9.459 1.00 59.50 86 ASP A C 1
ATOM 673 O O . ASP A 1 86 ? 9.922 3.199 10.280 1.00 59.50 86 ASP A O 1
ATOM 677 N N . ASP A 1 87 ? 9.077 3.656 8.258 1.00 65.56 87 ASP A N 1
ATOM 678 C CA . ASP A 1 87 ? 9.138 2.274 7.766 1.00 65.56 87 ASP A CA 1
ATOM 679 C C . ASP A 1 87 ? 10.552 1.891 7.267 1.00 65.56 87 ASP A C 1
ATOM 681 O O . ASP A 1 87 ? 10.743 0.756 6.829 1.00 65.56 87 ASP A O 1
ATOM 685 N N . GLU A 1 88 ? 11.539 2.801 7.343 1.00 60.41 88 GLU A N 1
ATOM 686 C CA . GLU A 1 88 ? 12.941 2.548 6.953 1.00 60.41 88 GLU A CA 1
ATOM 687 C C . GLU A 1 88 ? 13.615 1.447 7.794 1.00 60.41 88 GLU A C 1
ATOM 689 O O . GLU A 1 88 ? 14.497 0.759 7.288 1.00 60.41 88 GLU A O 1
ATOM 694 N N . ASP A 1 89 ? 13.159 1.213 9.029 1.00 60.66 89 ASP A N 1
ATOM 695 C CA . ASP A 1 89 ? 13.7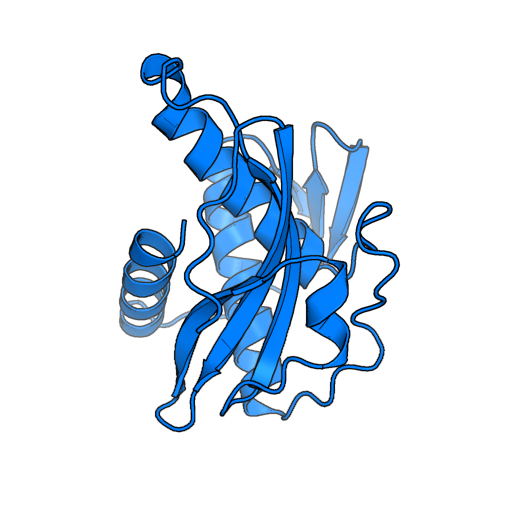33 0.213 9.946 1.00 60.66 89 ASP A CA 1
ATOM 696 C C . ASP A 1 89 ? 12.996 -1.142 9.942 1.00 60.66 89 ASP A C 1
ATOM 698 O O . ASP A 1 89 ? 13.239 -1.996 10.802 1.00 60.66 89 ASP A O 1
ATOM 702 N N . LEU A 1 90 ? 12.062 -1.374 9.012 1.00 70.50 90 LEU A N 1
ATOM 703 C CA . LEU A 1 90 ? 11.376 -2.665 8.930 1.00 70.50 90 LEU A CA 1
ATOM 704 C C . LEU A 1 90 ? 12.330 -3.763 8.431 1.00 70.50 90 LEU A C 1
ATOM 706 O O . LEU A 1 90 ? 12.844 -3.656 7.317 1.00 70.50 90 LEU A O 1
ATOM 710 N N . PRO A 1 91 ? 12.537 -4.859 9.189 1.00 71.44 91 PRO A N 1
ATOM 711 C CA . PRO A 1 91 ? 13.270 -6.005 8.676 1.00 71.44 91 PRO A CA 1
ATOM 712 C C . PRO A 1 91 ? 12.403 -6.704 7.624 1.00 71.44 91 PRO A C 1
ATOM 714 O O . PRO A 1 91 ? 11.437 -7.384 7.967 1.00 71.44 91 PRO A O 1
ATOM 717 N N . VAL A 1 92 ? 12.746 -6.516 6.350 1.00 77.88 92 VAL A N 1
ATOM 718 C CA . VAL A 1 92 ? 12.069 -7.154 5.217 1.00 77.88 92 VAL A CA 1
ATOM 719 C C . VAL A 1 92 ? 13.030 -8.146 4.556 1.00 77.88 92 VAL A C 1
ATOM 721 O O . VAL A 1 92 ? 14.133 -7.794 4.146 1.00 77.88 92 VAL A O 1
ATOM 724 N N . SER A 1 93 ? 12.614 -9.403 4.493 1.00 85.19 93 SER A N 1
ATOM 725 C CA . SER A 1 93 ? 13.210 -10.498 3.734 1.00 85.19 93 SER A CA 1
ATOM 726 C C . SER A 1 93 ? 13.137 -10.249 2.225 1.00 85.19 93 SER A C 1
ATOM 728 O O . SER A 1 93 ? 12.306 -9.474 1.754 1.00 85.19 93 SER A O 1
ATOM 730 N N . ASP A 1 94 ? 13.942 -10.968 1.440 1.00 84.25 94 ASP A N 1
ATOM 731 C CA . ASP A 1 94 ? 13.919 -10.858 -0.028 1.00 84.25 94 ASP A CA 1
ATOM 732 C C . ASP A 1 94 ? 12.513 -11.115 -0.602 1.00 84.25 94 ASP A C 1
ATOM 734 O O . ASP A 1 94 ? 12.020 -10.360 -1.438 1.00 84.25 94 ASP A O 1
ATOM 738 N N . ALA A 1 95 ? 11.808 -12.122 -0.073 1.00 84.38 95 ALA A N 1
ATOM 739 C CA . ALA A 1 95 ? 10.437 -12.429 -0.478 1.00 84.38 95 ALA A CA 1
ATOM 740 C C . ALA A 1 95 ? 9.448 -11.303 -0.118 1.00 84.38 95 ALA A C 1
ATOM 742 O O . ALA A 1 95 ? 8.534 -11.010 -0.888 1.00 84.38 95 ALA A O 1
ATOM 743 N N . GLY A 1 96 ? 9.628 -10.650 1.033 1.00 84.69 96 GLY A N 1
ATOM 744 C CA . GLY A 1 96 ? 8.846 -9.474 1.412 1.00 84.69 96 GLY A CA 1
ATOM 745 C C . GLY A 1 96 ? 9.129 -8.269 0.514 1.00 84.69 96 GLY A C 1
ATOM 746 O O . GLY A 1 96 ? 8.209 -7.530 0.162 1.00 84.69 96 GLY A O 1
ATOM 747 N N . ALA A 1 97 ? 10.381 -8.083 0.091 1.00 86.31 97 ALA A N 1
ATOM 748 C CA . ALA A 1 97 ? 10.774 -7.010 -0.816 1.00 86.31 97 ALA A CA 1
ATOM 749 C C . ALA A 1 97 ? 10.159 -7.197 -2.213 1.00 86.31 97 ALA A C 1
ATOM 751 O O . ALA A 1 97 ? 9.595 -6.248 -2.765 1.00 86.31 97 ALA A O 1
ATOM 752 N N . GLU A 1 98 ? 10.181 -8.421 -2.748 1.00 87.12 98 GLU A N 1
ATOM 753 C CA . GLU A 1 98 ? 9.497 -8.772 -4.000 1.00 87.12 98 GLU A CA 1
ATOM 754 C C . GLU A 1 98 ? 7.985 -8.529 -3.920 1.00 87.12 98 GLU A C 1
ATOM 756 O O . GLU A 1 98 ? 7.375 -8.003 -4.859 1.00 87.12 98 GLU A O 1
ATOM 761 N N . GLU A 1 99 ? 7.366 -8.883 -2.791 1.00 88.25 99 GLU A N 1
ATOM 762 C CA . GLU A 1 99 ? 5.932 -8.690 -2.587 1.00 88.25 99 GLU A CA 1
ATOM 763 C C . GLU A 1 99 ? 5.579 -7.200 -2.507 1.00 88.25 99 GLU A C 1
ATOM 765 O O . GLU A 1 99 ? 4.654 -6.736 -3.176 1.00 88.25 99 GLU A O 1
ATOM 770 N N . ARG A 1 100 ? 6.377 -6.402 -1.786 1.00 89.75 100 ARG A N 1
ATOM 771 C CA . ARG A 1 100 ? 6.241 -4.937 -1.760 1.00 89.75 100 ARG A CA 1
ATOM 772 C C . ARG A 1 100 ? 6.368 -4.327 -3.152 1.00 89.75 100 ARG A C 1
ATOM 774 O O . ARG A 1 100 ? 5.573 -3.453 -3.499 1.00 89.75 100 ARG A O 1
ATOM 781 N N . ALA A 1 101 ? 7.341 -4.770 -3.945 1.00 89.25 101 ALA A N 1
ATOM 782 C CA . ALA A 1 101 ? 7.553 -4.279 -5.303 1.00 89.25 101 ALA A CA 1
ATOM 783 C C . ALA A 1 101 ? 6.355 -4.623 -6.209 1.00 89.25 101 ALA A C 1
ATOM 785 O O . ALA A 1 101 ? 5.824 -3.752 -6.905 1.00 89.25 101 ALA A O 1
ATOM 786 N N . THR A 1 102 ? 5.851 -5.857 -6.106 1.00 89.69 102 THR A N 1
ATOM 787 C CA . THR A 1 102 ? 4.651 -6.333 -6.815 1.00 89.69 102 THR A CA 1
ATOM 788 C C . THR A 1 102 ? 3.423 -5.493 -6.465 1.00 89.69 102 THR A C 1
ATOM 790 O O . THR A 1 102 ? 2.729 -4.992 -7.355 1.00 89.69 102 THR A O 1
ATOM 793 N N . LEU A 1 103 ? 3.175 -5.280 -5.170 1.00 90.62 103 LEU A N 1
ATOM 794 C CA . LEU A 1 103 ? 2.073 -4.456 -4.678 1.00 90.62 103 LEU A CA 1
ATOM 795 C C . LEU A 1 103 ? 2.189 -3.014 -5.172 1.00 90.62 103 LEU A C 1
ATOM 797 O O . LEU A 1 103 ? 1.215 -2.457 -5.679 1.00 90.62 103 LEU A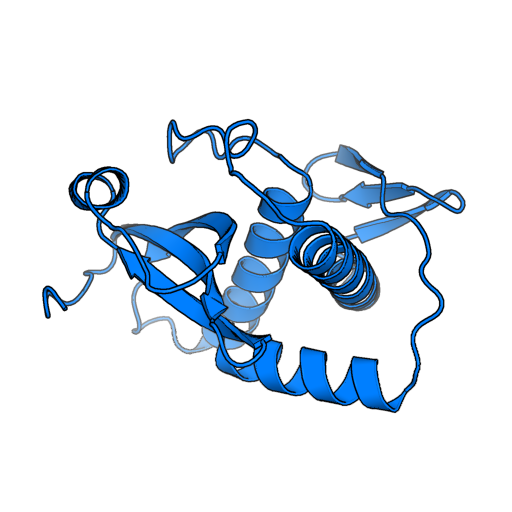 O 1
ATOM 801 N N . LYS A 1 104 ? 3.383 -2.421 -5.082 1.00 91.94 104 LYS A N 1
ATOM 802 C CA . LYS A 1 104 ? 3.653 -1.056 -5.543 1.00 91.94 104 LYS A CA 1
ATOM 803 C C . LYS A 1 104 ? 3.317 -0.893 -7.025 1.00 91.94 104 LYS A C 1
ATOM 805 O O . LYS A 1 104 ? 2.621 0.058 -7.385 1.00 91.94 104 LYS A O 1
ATOM 810 N N . TYR A 1 105 ? 3.751 -1.832 -7.866 1.00 91.62 105 TYR A N 1
ATOM 811 C CA . TYR A 1 105 ? 3.480 -1.805 -9.302 1.00 91.62 105 TYR A CA 1
ATOM 812 C C . TYR A 1 105 ? 1.986 -1.989 -9.614 1.00 91.62 105 TYR A C 1
ATOM 814 O O . TYR A 1 105 ? 1.400 -1.189 -10.345 1.00 91.62 105 TYR A O 1
ATOM 822 N N . LEU A 1 106 ? 1.317 -2.967 -8.993 1.00 90.94 106 LEU A N 1
ATOM 823 C CA . LEU A 1 106 ? -0.119 -3.196 -9.192 1.00 90.94 106 LEU A CA 1
ATOM 824 C C . LEU A 1 106 ? -0.978 -2.004 -8.761 1.00 90.94 106 LEU A C 1
ATOM 826 O O . LEU A 1 106 ? -1.902 -1.609 -9.480 1.00 90.94 106 LEU A O 1
ATOM 830 N N . LEU A 1 107 ? -0.681 -1.414 -7.603 1.00 91.94 107 LEU A N 1
ATOM 831 C CA . LEU A 1 107 ? -1.381 -0.230 -7.113 1.00 91.94 107 LEU A CA 1
ATOM 832 C C . LEU A 1 107 ? -1.142 0.969 -8.035 1.00 91.94 107 LEU A C 1
ATOM 834 O O . LEU A 1 107 ? -2.086 1.714 -8.304 1.00 91.94 107 LEU A O 1
ATOM 838 N N . ALA A 1 108 ? 0.068 1.122 -8.586 1.00 92.62 108 ALA A N 1
ATOM 839 C CA . ALA A 1 108 ? 0.356 2.172 -9.556 1.00 92.62 108 ALA A CA 1
ATOM 840 C C . ALA A 1 108 ? -0.554 2.066 -10.791 1.00 92.62 108 ALA A C 1
ATOM 842 O O . ALA A 1 108 ? -1.219 3.041 -11.149 1.00 92.62 108 ALA A O 1
ATOM 843 N N . LEU A 1 109 ? -0.680 0.865 -11.370 1.00 91.38 109 LEU A N 1
ATOM 844 C CA . LEU A 1 109 ? -1.560 0.600 -12.515 1.00 91.38 109 LEU A CA 1
ATOM 845 C C . LEU A 1 109 ? -3.039 0.873 -12.187 1.00 91.38 109 LEU A C 1
ATOM 847 O O . LEU A 1 109 ? -3.781 1.463 -12.982 1.00 91.38 109 LEU A O 1
ATOM 851 N N . GLN A 1 110 ? -3.495 0.477 -10.994 1.00 91.06 110 GLN A N 1
ATOM 852 C CA . GLN A 1 110 ? -4.860 0.765 -10.548 1.00 91.06 110 GLN A CA 1
ATOM 853 C C . GLN A 1 110 ? -5.111 2.274 -10.427 1.00 91.06 110 GLN A C 1
ATOM 855 O O . GLN A 1 110 ? -6.137 2.772 -10.905 1.00 91.06 110 GLN A O 1
ATOM 860 N N . LEU A 1 111 ? -4.185 3.007 -9.806 1.00 92.94 111 LEU A N 1
ATOM 861 C CA . LEU A 1 111 ? -4.281 4.449 -9.585 1.00 92.94 111 LEU A CA 1
ATOM 862 C C . LEU A 1 111 ? -4.143 5.252 -10.883 1.00 92.94 111 LEU A C 1
ATOM 864 O O . LEU A 1 111 ? -4.810 6.282 -11.031 1.00 92.94 111 LEU A O 1
ATOM 868 N N . GLU A 1 112 ? -3.360 4.769 -11.846 1.00 93.75 112 GLU A N 1
ATOM 869 C CA . GLU A 1 112 ? -3.290 5.317 -13.201 1.00 93.75 112 GLU A CA 1
ATOM 870 C C . GLU A 1 112 ? -4.658 5.235 -13.889 1.00 93.75 112 GLU A C 1
ATOM 872 O O . GLU A 1 112 ? -5.199 6.251 -14.338 1.00 93.75 112 GLU A O 1
ATOM 877 N N . ARG A 1 113 ? -5.303 4.058 -13.870 1.00 92.31 113 ARG A N 1
ATOM 878 C CA . ARG A 1 113 ? -6.653 3.877 -14.438 1.00 92.31 113 ARG A CA 1
ATOM 879 C C . ARG A 1 113 ? -7.685 4.809 -13.797 1.00 92.31 113 ARG A C 1
ATOM 881 O O . ARG A 1 113 ? -8.664 5.204 -14.433 1.00 92.31 113 ARG A O 1
ATOM 888 N N . LYS A 1 114 ? -7.479 5.162 -12.526 1.00 90.25 114 LYS A N 1
ATOM 889 C CA . LYS A 1 114 ? -8.324 6.088 -11.755 1.00 90.25 114 LYS A CA 1
ATOM 890 C C . LYS A 1 114 ? -7.909 7.558 -11.887 1.00 90.25 114 LYS A C 1
ATOM 892 O O . LYS A 1 114 ? -8.585 8.411 -11.317 1.00 90.25 114 LYS A O 1
ATOM 897 N N . ARG A 1 115 ? -6.869 7.865 -12.674 1.00 92.12 115 ARG A N 1
ATOM 898 C CA . ARG A 1 115 ? -6.300 9.207 -12.906 1.00 92.12 115 ARG A CA 1
ATOM 899 C C . ARG A 1 115 ? -5.738 9.889 -11.651 1.00 92.12 115 ARG A C 1
ATOM 901 O O . ARG A 1 115 ? -5.638 11.116 -11.617 1.00 92.12 115 ARG A O 1
ATOM 908 N N . VAL A 1 116 ? -5.384 9.110 -10.630 1.00 93.19 116 VAL A N 1
ATOM 909 C CA . VAL A 1 116 ? -4.679 9.599 -9.432 1.00 93.19 116 VAL A CA 1
ATOM 910 C C . VAL A 1 116 ? -3.184 9.736 -9.733 1.00 93.19 116 VAL A C 1
ATOM 912 O O . VAL A 1 116 ? -2.567 10.752 -9.398 1.00 93.19 116 VAL A O 1
ATOM 915 N N . LEU A 1 117 ? -2.640 8.752 -10.452 1.00 94.62 117 LEU A N 1
ATOM 916 C CA . LEU A 1 117 ? -1.302 8.775 -11.031 1.00 94.62 117 LEU A CA 1
ATOM 917 C C . LEU A 1 117 ? -1.363 9.048 -12.537 1.00 94.62 117 LEU A C 1
ATOM 919 O O . LEU A 1 117 ? -2.378 8.803 -13.194 1.00 94.62 117 LEU A O 1
ATOM 923 N N . LYS A 1 118 ? -0.261 9.557 -13.080 1.00 93.31 118 LYS A N 1
ATOM 924 C CA . LYS A 1 118 ? 0.002 9.650 -14.517 1.00 93.31 118 LYS A CA 1
ATOM 925 C C . LYS A 1 118 ? 1.387 9.075 -14.803 1.00 93.31 118 LYS A C 1
ATOM 927 O O . LYS A 1 118 ? 2.285 9.354 -14.012 1.00 93.31 118 LYS A O 1
ATOM 932 N N . PRO A 1 119 ? 1.589 8.345 -15.907 1.00 92.75 119 PRO A N 1
ATOM 933 C CA . PRO A 1 119 ? 2.931 7.939 -16.303 1.00 92.75 119 PRO A CA 1
ATOM 934 C C . PRO A 1 119 ? 3.786 9.191 -16.542 1.00 92.75 119 PRO A C 1
ATOM 936 O O . PRO A 1 119 ? 3.321 10.150 -17.170 1.00 92.75 119 PRO A O 1
ATOM 939 N N . HIS A 1 120 ? 4.996 9.213 -15.984 1.00 89.75 120 HIS A N 1
ATOM 940 C CA . HIS A 1 120 ? 5.964 10.289 -16.197 1.00 89.75 120 HIS A CA 1
ATOM 941 C C . HIS A 1 120 ? 7.102 9.817 -17.101 1.00 89.75 120 HIS A C 1
ATOM 943 O O . HIS A 1 120 ? 7.353 10.432 -18.136 1.00 89.75 120 HIS A O 1
ATOM 949 N N . ASP A 1 121 ? 7.713 8.691 -16.742 1.00 89.31 121 ASP A N 1
ATOM 950 C CA . ASP A 1 121 ? 8.698 7.963 -17.538 1.00 89.31 121 ASP A CA 1
ATOM 951 C C . ASP A 1 121 ? 8.506 6.446 -17.337 1.00 89.31 121 ASP A C 1
ATOM 953 O O . ASP A 1 121 ? 7.483 6.022 -16.797 1.00 89.31 121 ASP A O 1
ATOM 957 N N . ALA A 1 122 ? 9.439 5.626 -17.829 1.00 84.88 122 ALA A N 1
ATOM 958 C CA . ALA A 1 122 ? 9.330 4.167 -17.768 1.00 84.88 122 ALA A CA 1
ATOM 959 C C . ALA A 1 122 ? 9.322 3.613 -16.334 1.00 84.88 122 ALA A C 1
ATOM 961 O O . ALA A 1 122 ? 8.754 2.551 -16.105 1.00 84.88 122 ALA A O 1
ATOM 962 N N . GLU A 1 123 ? 9.917 4.331 -15.384 1.00 88.81 123 GLU A N 1
ATOM 963 C CA . GLU A 1 123 ? 10.123 3.890 -14.004 1.00 88.81 123 GLU A CA 1
ATOM 964 C C . GLU A 1 123 ? 9.479 4.845 -12.994 1.00 88.81 123 GLU A C 1
ATOM 966 O O . GLU A 1 123 ? 9.598 4.631 -11.794 1.00 88.81 123 GLU A O 1
ATOM 971 N N . HIS A 1 124 ? 8.789 5.905 -13.431 1.00 91.25 124 HIS A N 1
ATOM 972 C CA . HIS A 1 124 ? 8.188 6.890 -12.535 1.00 91.25 124 HIS A CA 1
ATOM 973 C C . HIS A 1 124 ? 6.742 7.229 -12.885 1.00 91.25 124 HIS A C 1
ATOM 975 O O . HIS A 1 124 ? 6.369 7.489 -14.034 1.00 91.25 124 HIS A O 1
ATOM 981 N N . TYR A 1 125 ? 5.941 7.371 -11.828 1.00 94.25 125 TYR A N 1
ATOM 982 C CA . TYR A 1 125 ? 4.572 7.867 -11.891 1.00 94.25 125 TYR A CA 1
ATOM 983 C C . TYR A 1 125 ? 4.445 9.224 -11.204 1.00 94.25 125 TYR A C 1
ATOM 985 O O . TYR A 1 125 ? 4.859 9.419 -10.062 1.00 94.25 125 TYR A O 1
ATOM 993 N N . TRP A 1 126 ? 3.802 10.168 -11.885 1.00 94.62 126 TRP A N 1
ATOM 994 C CA . TRP A 1 126 ? 3.450 11.474 -11.350 1.00 94.62 126 TRP A CA 1
ATOM 995 C C . TRP A 1 126 ? 2.137 11.422 -10.572 1.00 94.62 126 TRP A C 1
ATOM 997 O O . TRP A 1 126 ? 1.064 11.189 -11.138 1.00 94.62 126 TRP A O 1
ATOM 1007 N N . HIS A 1 127 ? 2.195 11.731 -9.281 1.00 95.56 127 HIS A N 1
ATOM 1008 C CA . HIS A 1 127 ? 1.016 11.841 -8.438 1.00 95.56 127 HIS A CA 1
ATOM 1009 C C . HIS A 1 127 ? 0.357 13.212 -8.579 1.00 95.56 127 HIS A C 1
ATOM 1011 O O . HIS A 1 127 ? 0.893 14.237 -8.150 1.00 95.56 127 HIS A O 1
ATOM 1017 N N . VAL A 1 128 ? -0.849 13.241 -9.151 1.00 92.25 128 VAL A N 1
ATOM 1018 C CA . VAL A 1 128 ? -1.512 14.481 -9.590 1.00 92.25 128 VAL A CA 1
ATOM 1019 C C . VAL A 1 128 ? -1.765 15.444 -8.430 1.00 92.25 128 VAL A C 1
ATOM 1021 O O . VAL A 1 128 ? -1.523 16.644 -8.561 1.00 92.25 128 VAL A O 1
ATOM 1024 N N . ARG A 1 129 ? -2.233 14.926 -7.288 1.00 89.75 129 ARG A N 1
ATOM 1025 C CA . ARG A 1 129 ? -2.601 15.737 -6.116 1.00 89.75 129 ARG A CA 1
ATOM 1026 C C . ARG A 1 129 ? -1.385 16.224 -5.326 1.00 89.75 129 ARG A C 1
ATOM 1028 O O . ARG A 1 129 ? -1.380 17.360 -4.867 1.00 89.75 129 ARG A O 1
ATOM 1035 N N . ARG A 1 130 ? -0.364 15.370 -5.191 1.00 89.12 130 ARG A N 1
ATOM 1036 C CA . ARG A 1 130 ? 0.862 15.667 -4.421 1.00 89.12 130 ARG A CA 1
ATOM 1037 C C . ARG A 1 130 ? 1.906 16.418 -5.242 1.00 89.12 130 ARG A C 1
ATOM 1039 O O . ARG A 1 130 ? 2.789 17.029 -4.662 1.00 89.12 130 ARG A O 1
ATOM 1046 N N . LYS A 1 131 ? 1.780 16.404 -6.574 1.00 91.56 131 LYS A N 1
ATOM 1047 C CA . LYS A 1 131 ? 2.743 16.994 -7.510 1.00 91.56 131 LYS A CA 1
ATOM 1048 C C . LYS A 1 131 ? 4.167 16.472 -7.275 1.00 91.56 131 LYS A C 1
ATOM 1050 O O . LYS A 1 131 ? 5.117 17.247 -7.218 1.00 91.56 131 LYS A O 1
ATOM 1055 N N . LYS A 1 132 ? 4.284 15.155 -7.096 1.00 91.81 132 LYS A N 1
ATOM 1056 C CA . LYS A 1 132 ? 5.539 14.442 -6.836 1.00 91.81 132 LYS A CA 1
ATOM 1057 C C . LYS A 1 132 ? 5.618 13.216 -7.743 1.00 91.81 132 LYS A C 1
ATOM 1059 O O . LYS A 1 132 ? 4.585 12.605 -8.025 1.00 91.81 132 LYS A O 1
ATOM 1064 N N . ALA A 1 133 ? 6.822 12.891 -8.206 1.00 92.44 133 ALA A N 1
ATOM 1065 C CA . ALA A 1 133 ? 7.103 11.653 -8.921 1.00 92.44 133 ALA A CA 1
ATOM 1066 C C . ALA A 1 133 ? 7.494 10.552 -7.926 1.00 92.44 133 ALA A C 1
ATOM 1068 O O . ALA A 1 133 ? 8.245 10.810 -6.985 1.00 92.44 133 ALA A O 1
ATOM 1069 N N . TYR A 1 134 ? 6.987 9.343 -8.144 1.00 93.25 134 TYR A N 1
ATOM 1070 C CA . TYR A 1 134 ? 7.324 8.152 -7.371 1.00 93.25 134 TYR A CA 1
ATOM 1071 C C . TYR A 1 134 ? 7.944 7.112 -8.294 1.00 93.25 134 TYR A C 1
ATOM 1073 O O . TYR A 1 134 ? 7.357 6.805 -9.333 1.00 93.25 134 TYR A O 1
ATOM 1081 N N . ALA A 1 135 ? 9.104 6.584 -7.905 1.00 91.75 135 ALA A N 1
ATOM 1082 C CA . ALA A 1 135 ? 9.770 5.505 -8.622 1.00 91.75 135 ALA A CA 1
ATOM 1083 C C . ALA A 1 135 ? 8.992 4.199 -8.428 1.00 91.75 135 ALA A C 1
ATOM 1085 O O . ALA A 1 135 ? 8.753 3.779 -7.296 1.00 91.75 135 ALA A O 1
ATOM 1086 N N . VAL A 1 136 ? 8.576 3.567 -9.513 1.00 92.06 136 VAL A N 1
ATOM 1087 C CA . VAL A 1 136 ? 7.874 2.290 -9.558 1.00 92.06 136 VAL A CA 1
ATOM 1088 C C . VAL A 1 136 ? 8.520 1.479 -10.673 1.00 92.06 136 VAL A C 1
ATOM 1090 O O . VAL A 1 136 ? 8.253 1.712 -11.850 1.00 92.06 136 VAL A O 1
ATOM 1093 N N . GLU A 1 137 ? 9.376 0.538 -10.288 1.00 87.88 137 GLU A N 1
ATOM 1094 C CA . GLU A 1 137 ? 10.030 -0.358 -11.236 1.00 87.88 137 GLU A CA 1
ATOM 1095 C C . GLU A 1 137 ? 8.978 -1.230 -11.940 1.00 87.88 137 GLU A C 1
ATOM 1097 O O . GLU A 1 137 ? 8.121 -1.819 -11.267 1.00 87.88 137 GLU A O 1
ATOM 1102 N N . PRO A 1 138 ? 8.988 -1.301 -13.282 1.00 85.25 138 PRO A N 1
ATOM 1103 C CA . PRO A 1 138 ? 8.138 -2.223 -14.016 1.00 85.25 138 PRO A CA 1
ATOM 1104 C C . PRO A 1 138 ? 8.530 -3.660 -13.700 1.00 85.25 138 PRO A C 1
ATOM 1106 O O . PRO A 1 138 ? 9.686 -4.046 -13.858 1.00 85.25 138 PRO A O 1
ATOM 1109 N N . ILE A 1 139 ? 7.550 -4.463 -13.301 1.00 86.69 139 ILE A N 1
ATOM 1110 C CA . ILE A 1 139 ? 7.747 -5.885 -13.027 1.00 86.69 139 ILE A CA 1
ATOM 1111 C C . ILE A 1 139 ? 6.943 -6.672 -14.051 1.00 86.69 139 ILE A C 1
ATOM 1113 O O . ILE A 1 139 ? 5.787 -6.346 -14.337 1.00 86.69 139 ILE A O 1
ATOM 1117 N N . GLU A 1 140 ? 7.548 -7.719 -14.599 1.00 79.38 140 GLU A N 1
ATOM 1118 C CA . GLU A 1 140 ? 6.828 -8.679 -15.423 1.00 79.38 140 GLU A CA 1
ATOM 1119 C C . GLU A 1 140 ? 5.940 -9.526 -14.505 1.00 79.38 140 GLU A C 1
ATOM 1121 O O . GLU A 1 140 ? 6.419 -10.265 -13.644 1.00 79.38 140 GLU A O 1
ATOM 1126 N N . LEU A 1 141 ? 4.625 -9.338 -14.620 1.00 78.19 141 LEU A N 1
ATOM 1127 C CA . LEU A 1 141 ? 3.656 -10.010 -13.766 1.00 78.19 141 LEU A CA 1
ATOM 1128 C C . LEU A 1 141 ? 2.925 -11.099 -14.538 1.00 78.19 141 LEU A C 1
ATOM 1130 O O . LEU A 1 141 ? 2.198 -10.820 -15.493 1.00 78.19 141 LEU A O 1
ATOM 1134 N N . GLU A 1 142 ? 3.046 -12.328 -14.046 1.00 82.69 142 GLU A N 1
ATOM 1135 C CA . GLU A 1 142 ? 2.232 -13.443 -14.512 1.00 82.69 142 GLU A CA 1
ATOM 1136 C C . GLU A 1 142 ? 0.743 -13.177 -14.217 1.00 82.69 142 GLU A C 1
ATOM 1138 O O . GLU A 1 142 ? 0.400 -12.799 -13.087 1.00 82.69 142 GLU A O 1
ATOM 1143 N N . PRO A 1 143 ? -0.173 -13.397 -15.181 1.00 79.62 143 PRO A N 1
ATOM 1144 C CA . PRO A 1 143 ? -1.601 -13.122 -15.007 1.00 79.62 143 PRO A CA 1
ATOM 1145 C C . PRO A 1 143 ? -2.225 -13.790 -13.773 1.00 79.62 143 PRO A C 1
ATOM 1147 O O . PRO A 1 143 ? -3.103 -13.210 -13.133 1.00 79.62 143 PRO A O 1
ATOM 1150 N N . GLU A 1 144 ? -1.757 -14.987 -13.410 1.00 82.06 144 GLU A N 1
ATOM 1151 C CA . GLU A 1 144 ? -2.212 -15.715 -12.219 1.00 82.06 144 GLU A CA 1
ATOM 1152 C C . GLU A 1 144 ? -1.839 -14.981 -10.923 1.00 82.06 144 GLU A C 1
ATOM 1154 O O . GLU A 1 144 ? -2.680 -14.818 -10.035 1.00 82.06 144 GLU A O 1
ATOM 1159 N N . ARG A 1 145 ? -0.610 -14.452 -10.845 1.00 77.06 145 ARG A N 1
ATOM 1160 C CA . ARG A 1 145 ? -0.129 -13.669 -9.697 1.00 77.06 145 ARG A CA 1
ATOM 1161 C C . ARG A 1 145 ? -0.882 -12.346 -9.581 1.00 77.06 145 ARG A C 1
ATOM 1163 O O . ARG A 1 145 ? -1.274 -11.961 -8.482 1.00 77.06 145 ARG A O 1
ATOM 1170 N N . VAL A 1 146 ? -1.164 -11.686 -10.710 1.00 79.69 146 VAL A N 1
ATOM 1171 C CA . VAL A 1 146 ? -2.000 -10.471 -10.738 1.00 79.69 146 VAL A CA 1
ATOM 1172 C C . VAL A 1 146 ? -3.375 -10.750 -10.139 1.00 79.69 146 VAL A C 1
ATOM 1174 O O . VAL A 1 146 ? -3.840 -9.987 -9.293 1.00 79.69 146 VAL A O 1
ATOM 1177 N N . ALA A 1 147 ? -4.027 -11.834 -10.562 1.00 81.62 147 ALA A N 1
ATOM 1178 C CA . ALA A 1 147 ? -5.360 -12.183 -10.086 1.00 81.62 147 ALA A CA 1
ATOM 1179 C C . ALA A 1 147 ? -5.371 -12.503 -8.581 1.00 81.62 147 ALA A C 1
ATOM 1181 O O . ALA A 1 147 ? -6.254 -12.020 -7.870 1.00 81.62 147 ALA A O 1
ATOM 1182 N N . ALA A 1 148 ? -4.379 -13.255 -8.091 1.00 80.75 148 ALA A N 1
ATOM 1183 C CA . ALA A 1 148 ? -4.253 -13.601 -6.676 1.00 80.75 148 ALA A CA 1
ATOM 1184 C C . ALA A 1 148 ? -4.084 -12.354 -5.789 1.00 80.75 148 ALA A C 1
ATOM 1186 O O . ALA A 1 148 ? -4.865 -12.141 -4.858 1.00 80.75 148 ALA A O 1
ATOM 1187 N N . VAL A 1 149 ? -3.136 -11.475 -6.131 1.00 79.94 149 VAL A N 1
ATOM 1188 C CA . VAL A 1 149 ? -2.873 -10.252 -5.354 1.00 79.94 149 VAL A CA 1
ATOM 1189 C C . VAL A 1 149 ? -4.049 -9.273 -5.447 1.00 79.94 149 VAL A C 1
ATOM 1191 O O . VAL A 1 149 ? -4.427 -8.656 -4.453 1.00 79.94 149 VAL A O 1
ATOM 1194 N N . GLN A 1 150 ? -4.704 -9.149 -6.608 1.00 78.88 150 GLN A N 1
ATOM 1195 C CA . GLN A 1 150 ? -5.901 -8.309 -6.740 1.00 78.88 150 GLN A CA 1
ATOM 1196 C C . GLN A 1 150 ? -7.080 -8.812 -5.900 1.00 78.88 150 GLN A C 1
ATOM 1198 O O . GLN A 1 150 ? -7.822 -7.996 -5.340 1.00 78.88 150 GLN A O 1
ATOM 1203 N N . ALA A 1 151 ? -7.263 -10.131 -5.803 1.00 82.31 151 ALA A N 1
ATOM 1204 C CA . ALA A 1 151 ? -8.291 -10.718 -4.954 1.00 82.31 151 ALA A CA 1
ATOM 1205 C C . ALA A 1 151 ? -8.036 -10.387 -3.477 1.00 82.31 151 ALA A C 1
ATOM 1207 O O . ALA A 1 151 ? -8.953 -9.929 -2.795 1.00 82.31 151 ALA A O 1
ATOM 1208 N N . GLN A 1 152 ? -6.787 -10.516 -3.017 1.00 80.06 152 GLN A N 1
ATOM 1209 C CA . GLN A 1 152 ? -6.394 -10.140 -1.658 1.00 80.06 152 GLN A CA 1
ATOM 1210 C C . GLN A 1 152 ? -6.588 -8.638 -1.410 1.00 80.06 152 GLN A C 1
ATOM 1212 O O . GLN A 1 152 ? -7.281 -8.259 -0.471 1.00 80.06 152 GLN A O 1
ATOM 1217 N N . LEU A 1 153 ? -6.098 -7.763 -2.297 1.00 78.44 153 LEU A N 1
ATOM 1218 C CA . LEU A 1 153 ? -6.277 -6.310 -2.167 1.00 78.44 153 LEU A CA 1
ATOM 1219 C C . LEU A 1 153 ? -7.754 -5.901 -2.085 1.00 78.44 153 LEU A C 1
ATOM 1221 O O . LEU A 1 153 ? -8.097 -4.990 -1.342 1.00 78.44 153 LEU A O 1
ATOM 1225 N N . THR A 1 154 ? -8.651 -6.583 -2.798 1.00 78.31 154 THR A N 1
ATOM 1226 C CA . THR A 1 154 ? -10.091 -6.279 -2.738 1.00 78.31 154 THR A CA 1
ATOM 1227 C C . THR A 1 154 ? -10.696 -6.562 -1.359 1.00 78.31 154 THR A C 1
ATOM 1229 O O . THR A 1 154 ? -11.659 -5.905 -0.972 1.00 78.31 154 THR A O 1
ATOM 1232 N N . LEU A 1 155 ? -10.142 -7.517 -0.608 1.00 77.44 155 LEU A N 1
ATOM 1233 C CA . LEU A 1 155 ? -10.578 -7.839 0.754 1.00 77.44 155 LEU A CA 1
ATOM 1234 C C . LEU A 1 155 ? -9.992 -6.877 1.801 1.00 77.44 155 LEU A C 1
ATOM 1236 O O . LEU A 1 155 ? -10.580 -6.701 2.866 1.00 77.44 155 LEU A O 1
ATOM 1240 N N . LEU A 1 156 ? -8.849 -6.256 1.500 1.00 73.44 156 LEU A N 1
ATOM 1241 C CA . LEU A 1 156 ? -8.086 -5.420 2.434 1.00 73.44 156 LEU A CA 1
ATOM 1242 C C . LEU A 1 156 ? -8.455 -3.921 2.372 1.00 73.44 156 LEU A C 1
ATOM 1244 O O . LEU A 1 156 ? -8.086 -3.157 3.277 1.00 73.44 156 LEU A O 1
ATOM 1248 N N . VAL A 1 157 ? -9.162 -3.491 1.317 1.00 64.94 157 VAL A N 1
ATOM 1249 C CA . VAL A 1 157 ? -9.379 -2.078 0.938 1.00 64.94 157 VAL A CA 1
ATOM 1250 C C . VAL A 1 157 ? -10.856 -1.691 0.878 1.00 64.94 157 VAL A C 1
ATOM 1252 O O . VAL A 1 157 ? -11.605 -2.273 0.058 1.00 64.94 157 VAL A O 1
#

Secondary structure (DSSP, 8-state):
---PPPPTT-EEEEEEEE-TTS-EEEEEE-GGGGGG---SSEEEEEEEEEPPPTT-GGGHHHHHHHHHHHHHHHHTT---TTT---GGG----HHHHHHHHHHHHHHHHHHHHTTSEEE-SSSEEEETTTTEEEE-------HHHHHHHHHHHHHH-

Radius of gyration: 15.54 Å; chains: 1; bounding box: 38×36×39 Å

Sequence (157 aa):
MTGQSFAPGDRRVCLLVRNADGDLERWDVQPEAVEQFAPLGEILCRWVHTVRDPAEASKQKRQQLQTVEDLFLALCGEPDMLSGLDDEDLPVSDAGAEERATLKYLLALQLERKRVLKPHDAEHYWHVRRKKAYAVEPIELEPERVAAVQAQLTLLV

pLDDT: mean 80.75, std 11.74, range [37.78, 95.56]